Protein AF-A0A2E0K4H9-F1 (afdb_monomer_lite)

pLDDT: mean 79.62, std 11.58, range [34.53, 91.38]

Secondary structure (DSSP, 8-state):
--EEEEEEEHHHHHHHHHHHTTT-HHHHHHHHHHHHH--SEEEEEEEHHHHHHHHHHHHHHHHH--HHHHHHHHHHHHSSSSSSS--

Sequence (87 aa):
MTLHHLRLSQGTVSLTERILRTENSALALHLRNAILTGGETIDLLLSSQQLDELHDALLHQQSIAGAGQKALLNTLLQRWPHQTRAG

Radius of gyration: 12.31 Å; chains: 1; bounding box: 31×28×25 Å

Structure (mmCIF, N/CA/C/O backbone):
data_AF-A0A2E0K4H9-F1
#
_entry.id   AF-A0A2E0K4H9-F1
#
loop_
_atom_site.group_PDB
_atom_site.id
_atom_site.type_symbol
_atom_site.label_atom_id
_atom_site.label_alt_id
_atom_site.label_comp_id
_atom_site.label_asym_id
_atom_site.label_entity_id
_atom_site.label_seq_id
_atom_site.pdbx_PDB_ins_code
_atom_site.Cartn_x
_atom_site.Cartn_y
_atom_site.Cartn_z
_atom_site.occupancy
_atom_site.B_iso_or_equiv
_atom_site.auth_seq_id
_atom_site.auth_comp_id
_atom_site.auth_asym_id
_atom_site.auth_atom_id
_atom_site.pdbx_PDB_model_num
ATOM 1 N N . MET A 1 1 ? -9.924 -12.748 -15.619 1.00 59.28 1 MET A N 1
ATOM 2 C CA . MET A 1 1 ? -9.334 -11.815 -14.637 1.00 59.28 1 MET A CA 1
ATOM 3 C C . MET A 1 1 ? -9.869 -12.184 -13.267 1.00 59.28 1 MET A C 1
ATOM 5 O O . MET A 1 1 ? -11.079 -12.170 -13.096 1.00 59.28 1 MET A O 1
ATOM 9 N N . THR A 1 2 ? -9.004 -12.588 -12.340 1.00 76.25 2 THR A N 1
ATOM 10 C CA . THR A 1 2 ? -9.369 -12.846 -10.938 1.00 76.25 2 THR A CA 1
ATOM 11 C C . THR A 1 2 ? -9.222 -11.556 -10.142 1.00 76.25 2 THR A C 1
ATOM 13 O O . THR A 1 2 ? -8.200 -10.876 -10.263 1.00 76.25 2 THR A O 1
ATOM 16 N N . LEU A 1 3 ? -10.248 -11.213 -9.368 1.00 78.19 3 LEU A N 1
ATOM 17 C CA . LEU A 1 3 ? -10.229 -10.079 -8.449 1.00 78.19 3 LEU A CA 1
ATOM 18 C C . LEU A 1 3 ? -10.014 -10.600 -7.033 1.00 78.19 3 LEU A C 1
ATOM 20 O O . LEU A 1 3 ? -10.617 -11.595 -6.637 1.00 78.19 3 LEU A O 1
ATOM 24 N N . HIS A 1 4 ? -9.162 -9.911 -6.289 1.00 78.81 4 HIS A N 1
ATOM 25 C CA . HIS A 1 4 ? -8.785 -10.244 -4.927 1.00 78.81 4 HIS A CA 1
ATOM 26 C C . HIS A 1 4 ? -9.285 -9.167 -3.989 1.00 78.81 4 HIS A C 1
ATOM 28 O O . HIS A 1 4 ? -9.142 -7.971 -4.257 1.00 78.81 4 HIS A O 1
ATOM 34 N N . HIS A 1 5 ? -9.856 -9.613 -2.880 1.00 80.56 5 HIS A N 1
ATOM 35 C CA . HIS A 1 5 ? -10.333 -8.734 -1.834 1.00 80.56 5 HIS A CA 1
ATOM 36 C C . HIS A 1 5 ? -9.239 -8.551 -0.785 1.00 80.56 5 HIS A C 1
ATOM 38 O O . HIS A 1 5 ? -8.782 -9.520 -0.177 1.00 80.56 5 HIS A O 1
ATOM 44 N N . LEU A 1 6 ? -8.819 -7.310 -0.571 1.00 80.06 6 LEU A N 1
ATOM 45 C CA . LEU A 1 6 ? -7.780 -6.965 0.385 1.00 80.06 6 LEU A CA 1
ATOM 46 C C . LEU A 1 6 ? -8.351 -5.988 1.409 1.00 80.06 6 LEU A C 1
ATOM 48 O O . LEU A 1 6 ? -8.587 -4.820 1.107 1.00 80.06 6 LEU A O 1
ATOM 52 N N . ARG A 1 7 ? -8.567 -6.481 2.629 1.00 83.44 7 ARG A N 1
ATOM 53 C CA . ARG A 1 7 ? -9.076 -5.679 3.742 1.00 83.44 7 ARG A CA 1
ATOM 54 C C . ARG A 1 7 ? -7.923 -5.170 4.593 1.00 83.44 7 ARG A C 1
ATOM 56 O O . ARG A 1 7 ? -7.206 -5.959 5.204 1.00 83.44 7 ARG A O 1
ATOM 63 N N . LEU A 1 8 ? -7.755 -3.855 4.655 1.00 82.44 8 LEU A N 1
ATOM 64 C CA . LEU A 1 8 ? -6.666 -3.198 5.383 1.00 82.44 8 LEU A CA 1
ATOM 65 C C . LEU 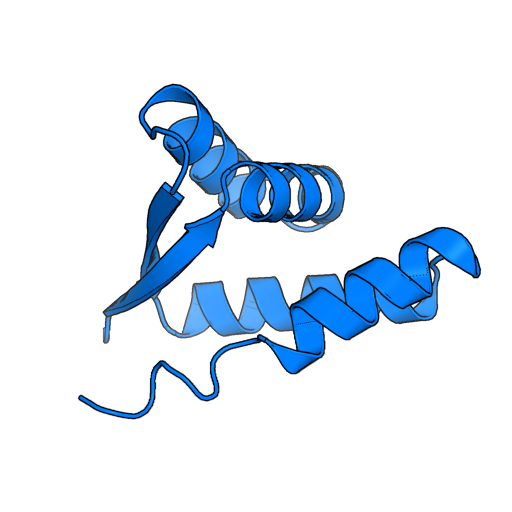A 1 8 ? -7.215 -2.091 6.279 1.00 82.44 8 LEU A C 1
ATOM 67 O O . LEU A 1 8 ? -8.306 -1.576 6.054 1.00 82.44 8 LEU A O 1
ATOM 71 N N . SER A 1 9 ? -6.456 -1.692 7.299 1.00 84.50 9 SER A N 1
ATOM 72 C CA . SER A 1 9 ? -6.801 -0.483 8.051 1.00 84.50 9 SER A CA 1
ATOM 73 C C . SER A 1 9 ? -6.591 0.759 7.182 1.00 84.50 9 SER A C 1
ATOM 75 O O . SER A 1 9 ? -5.703 0.790 6.325 1.00 84.50 9 SER A O 1
ATOM 77 N N . GLN A 1 10 ? -7.354 1.819 7.441 1.00 84.50 10 GLN A N 1
ATOM 78 C CA . GLN A 1 10 ? -7.201 3.102 6.750 1.00 84.50 10 GLN A CA 1
ATOM 79 C C . GLN A 1 10 ? -5.763 3.635 6.828 1.00 84.50 10 GLN A C 1
ATOM 81 O O . GLN A 1 10 ? -5.225 4.130 5.837 1.00 84.50 10 GLN A O 1
ATOM 86 N N . GLY A 1 11 ? -5.114 3.494 7.989 1.00 83.81 11 GLY A N 1
ATOM 87 C CA . GLY A 1 11 ? -3.721 3.901 8.185 1.00 83.81 11 GLY A CA 1
ATOM 88 C C . GLY A 1 11 ? -2.749 3.135 7.285 1.00 83.81 11 GLY A C 1
ATOM 89 O O . GLY A 1 11 ? -1.845 3.735 6.707 1.00 83.81 11 GLY A O 1
ATOM 90 N N . THR A 1 12 ? -2.969 1.831 7.106 1.00 82.62 12 THR A N 1
ATOM 91 C CA . THR A 1 12 ? -2.189 1.013 6.174 1.00 82.62 12 THR A CA 1
ATOM 92 C C . THR A 1 12 ? -2.401 1.461 4.730 1.00 82.62 12 THR A C 1
ATOM 94 O O . THR A 1 12 ? -1.418 1.699 4.036 1.00 82.62 12 THR A O 1
ATOM 97 N N . VAL A 1 13 ? -3.649 1.648 4.289 1.00 85.94 13 VAL A N 1
ATOM 98 C CA . VAL A 1 13 ? -3.940 2.092 2.914 1.00 85.94 13 VAL A CA 1
ATOM 99 C C . VAL A 1 13 ? -3.364 3.482 2.636 1.00 85.94 13 VAL A C 1
ATOM 101 O O . VAL A 1 13 ? -2.806 3.702 1.569 1.00 85.94 13 VAL A O 1
ATOM 104 N N . SER A 1 14 ? -3.434 4.401 3.602 1.00 86.69 14 SER A N 1
ATOM 105 C CA . SER A 1 14 ? -2.851 5.747 3.503 1.00 86.69 14 SER A CA 1
ATOM 106 C C . SER A 1 14 ? -1.328 5.718 3.382 1.00 86.69 14 SER A C 1
ATOM 108 O O . SER A 1 14 ? -0.747 6.422 2.554 1.00 86.69 14 SER A O 1
ATOM 110 N N . LEU A 1 15 ? -0.665 4.853 4.154 1.00 82.75 15 LEU A N 1
ATOM 111 C CA . LEU A 1 15 ? 0.776 4.665 4.039 1.00 82.75 15 LEU A CA 1
ATOM 112 C C . LEU A 1 15 ? 1.148 4.073 2.672 1.00 82.75 15 LEU A C 1
ATOM 114 O O . LEU A 1 15 ? 2.040 4.603 2.013 1.00 82.75 15 LEU A O 1
ATOM 118 N N . THR A 1 16 ? 0.438 3.034 2.220 1.00 83.88 16 THR A N 1
ATOM 119 C CA . THR A 1 16 ? 0.646 2.413 0.903 1.00 83.88 16 THR A CA 1
ATOM 120 C C . THR A 1 16 ? 0.386 3.398 -0.242 1.00 83.88 16 THR A C 1
ATOM 122 O O . THR A 1 16 ? 1.192 3.476 -1.164 1.00 83.88 16 THR A O 1
ATOM 125 N N . GLU A 1 17 ? -0.669 4.216 -0.172 1.00 90.12 17 GLU A N 1
ATOM 126 C CA . GLU A 1 17 ? -0.948 5.276 -1.154 1.00 90.12 17 GLU A CA 1
ATOM 127 C C . GLU A 1 17 ? 0.213 6.256 -1.270 1.00 90.12 17 GLU A C 1
ATOM 129 O O . GLU A 1 17 ? 0.672 6.555 -2.373 1.00 90.12 17 GLU A O 1
ATOM 134 N N . ARG A 1 18 ? 0.715 6.729 -0.128 1.00 86.31 18 ARG A N 1
ATOM 135 C CA . ARG A 1 18 ? 1.803 7.702 -0.091 1.00 86.31 18 ARG A CA 1
ATOM 136 C C . ARG A 1 18 ? 3.084 7.155 -0.716 1.00 86.31 18 ARG A C 1
ATOM 138 O O . ARG A 1 18 ? 3.786 7.909 -1.384 1.00 8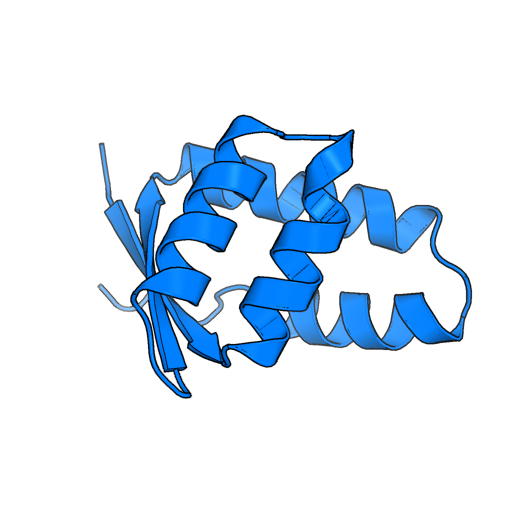6.31 18 ARG A O 1
ATOM 145 N N . ILE A 1 19 ? 3.369 5.874 -0.493 1.00 81.25 19 ILE A N 1
ATOM 146 C CA . ILE A 1 19 ? 4.520 5.172 -1.068 1.00 81.25 19 ILE A CA 1
ATOM 147 C C . ILE A 1 19 ? 4.371 5.051 -2.593 1.00 81.25 19 ILE A C 1
ATOM 149 O O . ILE A 1 19 ? 5.307 5.324 -3.336 1.00 81.25 19 ILE A O 1
ATOM 153 N N . LEU A 1 20 ? 3.173 4.710 -3.070 1.00 82.81 20 LEU A N 1
ATOM 154 C CA . LEU A 1 20 ? 2.913 4.480 -4.493 1.00 82.81 20 LEU A CA 1
ATOM 155 C C . LEU A 1 20 ? 2.788 5.751 -5.322 1.00 82.81 20 LEU A C 1
ATOM 157 O O . LEU A 1 20 ? 2.866 5.683 -6.545 1.00 82.81 20 LEU A O 1
ATOM 161 N N . ARG A 1 21 ? 2.597 6.914 -4.698 1.00 84.31 21 ARG A N 1
ATOM 162 C CA . ARG A 1 21 ? 2.331 8.166 -5.417 1.00 84.31 21 ARG A CA 1
ATOM 163 C C . ARG A 1 21 ? 3.401 8.511 -6.461 1.00 84.31 21 ARG A C 1
ATOM 165 O O . ARG A 1 21 ? 3.074 9.146 -7.461 1.00 84.31 21 ARG A O 1
ATOM 172 N N . THR A 1 22 ? 4.650 8.105 -6.238 1.00 76.81 22 THR A N 1
ATOM 173 C CA . THR A 1 22 ? 5.770 8.347 -7.159 1.00 76.81 22 THR A CA 1
ATOM 174 C C . THR A 1 22 ? 5.979 7.237 -8.187 1.00 76.81 22 THR A C 1
ATOM 176 O O . THR A 1 22 ? 6.471 7.527 -9.271 1.00 76.81 22 THR A O 1
ATOM 179 N N . GLU A 1 23 ? 5.610 5.992 -7.877 1.00 75.62 23 GLU A N 1
ATOM 180 C CA . GLU A 1 23 ? 5.921 4.813 -8.707 1.00 75.62 23 GLU A CA 1
ATOM 181 C C . GLU A 1 23 ? 4.722 4.291 -9.504 1.00 75.62 23 GLU A C 1
ATOM 183 O O . GLU A 1 23 ? 4.882 3.823 -10.628 1.00 75.62 23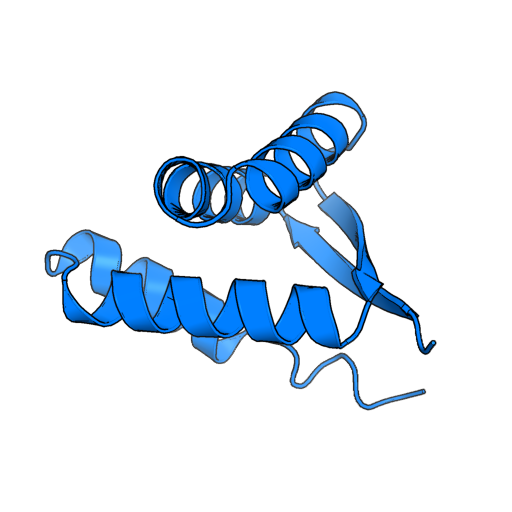 GLU A O 1
ATOM 188 N N . ASN A 1 24 ? 3.509 4.399 -8.958 1.00 82.44 24 ASN A N 1
ATOM 189 C CA . ASN A 1 24 ? 2.278 3.948 -9.597 1.00 82.44 24 ASN A CA 1
ATOM 190 C C . ASN A 1 24 ? 1.119 4.892 -9.239 1.00 82.44 24 ASN A C 1
ATOM 192 O O . ASN A 1 24 ? 0.325 4.655 -8.323 1.00 82.44 24 ASN A O 1
ATOM 196 N N . SER A 1 25 ? 1.030 5.999 -9.981 1.00 84.25 25 SER A N 1
ATOM 197 C CA . SER A 1 25 ? 0.050 7.066 -9.747 1.00 84.25 25 SER A CA 1
ATOM 198 C C . SER A 1 25 ? -1.403 6.600 -9.899 1.00 84.25 25 SER A C 1
ATOM 200 O O . SER A 1 25 ? -2.281 7.107 -9.201 1.00 84.25 25 SER A O 1
ATOM 202 N N . ALA A 1 26 ? -1.660 5.613 -10.763 1.00 86.44 26 ALA A N 1
ATOM 203 C CA . ALA A 1 26 ? -2.986 5.036 -10.959 1.00 86.44 26 ALA A CA 1
ATOM 204 C C . ALA A 1 26 ? -3.434 4.219 -9.737 1.00 86.44 26 ALA A C 1
ATOM 206 O O . ALA A 1 26 ? -4.539 4.433 -9.230 1.00 86.44 26 ALA A O 1
ATOM 207 N N . LEU A 1 27 ? -2.572 3.338 -9.214 1.00 85.75 27 LEU A N 1
ATOM 208 C CA . LEU A 1 27 ? -2.858 2.602 -7.980 1.00 85.75 27 LEU A CA 1
ATOM 209 C C . LEU A 1 27 ? -2.960 3.539 -6.779 1.00 85.75 27 LEU A C 1
ATOM 211 O O . LEU A 1 27 ? -3.897 3.411 -5.995 1.00 85.75 27 LEU A O 1
ATOM 215 N N . ALA A 1 28 ? -2.075 4.529 -6.663 1.00 88.75 28 ALA A N 1
ATOM 216 C CA . ALA A 1 28 ? -2.164 5.533 -5.606 1.00 88.75 28 ALA A CA 1
ATOM 217 C C . ALA A 1 28 ? -3.509 6.283 -5.643 1.00 88.75 28 ALA A C 1
ATOM 219 O O . ALA A 1 28 ? -4.159 6.448 -4.611 1.00 88.75 28 ALA A O 1
ATOM 220 N N . LEU A 1 29 ? -3.990 6.673 -6.830 1.00 89.12 29 LEU A N 1
ATOM 221 C CA . LEU A 1 29 ? -5.302 7.307 -6.976 1.00 89.12 29 LEU A CA 1
ATOM 222 C C . LEU A 1 29 ? -6.444 6.368 -6.562 1.00 89.12 29 LEU A C 1
ATOM 224 O O . LEU A 1 29 ? -7.377 6.802 -5.886 1.00 89.12 29 LEU A O 1
ATOM 228 N N . HIS A 1 30 ? -6.364 5.087 -6.927 1.00 88.88 30 HIS A N 1
ATOM 229 C CA . HIS A 1 30 ? -7.346 4.087 -6.515 1.00 88.88 30 HIS A CA 1
ATOM 230 C C . HIS A 1 30 ? -7.401 3.939 -4.985 1.00 88.88 30 HIS A C 1
ATOM 232 O O . HIS A 1 30 ? -8.481 4.033 -4.399 1.00 88.88 30 HIS A O 1
ATOM 238 N N . LEU A 1 31 ? -6.245 3.812 -4.325 1.00 89.50 31 LEU A N 1
ATOM 239 C CA . LEU A 1 31 ? -6.161 3.756 -2.863 1.00 89.50 31 LEU A CA 1
ATOM 240 C C . LEU A 1 31 ? -6.679 5.040 -2.213 1.00 89.50 31 LEU A C 1
ATOM 242 O O . LEU A 1 31 ? -7.411 4.980 -1.228 1.00 89.50 31 LEU A O 1
ATOM 246 N N . ARG A 1 32 ? -6.361 6.208 -2.780 1.00 91.38 32 ARG A N 1
ATOM 247 C CA . ARG A 1 32 ? -6.863 7.495 -2.291 1.00 91.38 32 ARG A CA 1
ATOM 248 C C . ARG A 1 32 ? -8.385 7.563 -2.334 1.00 91.38 32 ARG A C 1
ATOM 250 O O . ARG A 1 32 ? -8.995 7.999 -1.363 1.00 91.38 32 ARG A O 1
ATOM 257 N N . ASN A 1 33 ? -9.001 7.112 -3.422 1.00 90.81 33 ASN A N 1
ATOM 258 C CA . ASN A 1 33 ? -10.458 7.070 -3.533 1.00 90.81 33 ASN A CA 1
ATOM 259 C C . ASN A 1 33 ? -11.072 6.107 -2.507 1.00 90.81 33 ASN A C 1
ATOM 261 O O . ASN A 1 33 ? -12.098 6.426 -1.905 1.00 90.81 33 ASN A O 1
ATOM 265 N N . ALA A 1 34 ? -10.414 4.976 -2.249 1.00 88.12 34 ALA A N 1
ATOM 266 C CA . ALA A 1 34 ? -10.830 4.038 -1.214 1.00 88.12 34 ALA A CA 1
ATOM 267 C C . ALA A 1 34 ? -10.714 4.641 0.202 1.00 88.12 34 ALA A C 1
ATOM 269 O O . ALA A 1 34 ? -11.589 4.428 1.032 1.00 88.12 34 ALA A O 1
ATOM 270 N N . ILE A 1 35 ? -9.698 5.472 0.471 1.00 90.31 35 ILE A N 1
ATOM 271 C CA . ILE A 1 35 ? -9.568 6.217 1.739 1.00 90.31 35 ILE A CA 1
ATOM 272 C C . ILE A 1 35 ? -10.683 7.249 1.910 1.00 90.31 35 ILE A C 1
ATOM 274 O O . ILE A 1 35 ? -11.175 7.431 3.018 1.00 90.31 35 ILE A O 1
ATOM 278 N N . LEU A 1 36 ? -11.073 7.934 0.833 1.00 88.44 36 LEU A N 1
ATOM 279 C CA . LEU A 1 36 ? -12.120 8.962 0.876 1.00 88.44 36 LEU A CA 1
ATOM 280 C C . LEU A 1 36 ? -13.526 8.383 1.079 1.00 88.44 36 LEU A C 1
ATOM 282 O O . LEU A 1 36 ? -14.416 9.099 1.526 1.00 88.44 36 LEU A O 1
ATOM 286 N N . THR A 1 37 ? -13.727 7.116 0.717 1.00 85.62 37 THR A N 1
ATOM 287 C CA . THR A 1 37 ? -15.032 6.437 0.767 1.00 85.62 37 THR A CA 1
ATOM 288 C C . THR A 1 37 ? -15.129 5.396 1.882 1.00 85.62 37 THR A C 1
ATOM 290 O O . THR A 1 37 ? -16.234 4.984 2.230 1.00 85.62 37 THR A O 1
ATOM 293 N N . GLY A 1 38 ? -13.997 4.972 2.447 1.00 76.81 38 GLY A N 1
ATOM 294 C CA . GLY A 1 38 ? -13.916 3.959 3.494 1.00 76.81 38 GLY A CA 1
ATOM 295 C C . GLY A 1 38 ? -13.937 4.516 4.921 1.00 76.81 38 GLY A C 1
ATOM 296 O O . GLY A 1 38 ? -13.797 5.715 5.154 1.00 76.81 38 GLY A O 1
ATOM 297 N N . GLY A 1 39 ? -14.119 3.610 5.885 1.00 82.19 39 GLY A N 1
ATOM 298 C CA . GLY A 1 39 ? -14.044 3.892 7.323 1.00 82.19 39 GLY A CA 1
ATOM 299 C C . GLY A 1 39 ? -12.707 3.454 7.926 1.00 82.19 39 GLY A C 1
ATOM 300 O O . GLY A 1 39 ? -11.677 3.475 7.259 1.00 82.19 39 GLY A O 1
ATOM 301 N N . GLU A 1 40 ? -12.716 2.994 9.181 1.00 82.62 40 GLU A N 1
ATOM 302 C CA . GLU A 1 40 ? -11.505 2.503 9.870 1.00 82.62 40 GLU A CA 1
ATOM 303 C C . GLU A 1 40 ? -10.818 1.335 9.139 1.00 82.62 40 GLU A C 1
ATOM 305 O O . GLU A 1 40 ? -9.589 1.207 9.159 1.00 82.62 40 GLU A O 1
ATOM 310 N N . THR A 1 41 ? -11.610 0.499 8.461 1.00 83.31 41 THR A N 1
ATOM 311 C CA . THR A 1 41 ? -11.136 -0.544 7.546 1.00 83.31 41 THR A CA 1
ATOM 312 C C . THR A 1 41 ? -11.610 -0.267 6.131 1.00 83.31 41 THR A C 1
ATOM 314 O O . THR A 1 41 ? -12.769 0.093 5.926 1.00 83.31 41 THR A O 1
ATOM 317 N N . ILE A 1 42 ? -10.723 -0.488 5.168 1.00 85.25 42 ILE A N 1
ATOM 318 C CA . ILE A 1 42 ? -10.952 -0.299 3.743 1.00 85.25 42 ILE A CA 1
ATOM 319 C C . ILE A 1 42 ? -10.841 -1.652 3.056 1.00 85.25 42 ILE A C 1
ATOM 321 O O . ILE A 1 42 ? -9.850 -2.367 3.223 1.00 85.25 42 ILE A O 1
ATOM 325 N N . ASP A 1 43 ? -11.856 -1.954 2.262 1.00 84.44 43 ASP A N 1
ATOM 326 C CA . ASP A 1 43 ? -11.924 -3.122 1.405 1.00 84.44 43 ASP A CA 1
ATOM 327 C C . ASP A 1 43 ? -11.509 -2.722 -0.015 1.00 84.44 43 ASP A C 1
ATOM 329 O O . ASP A 1 43 ? -12.157 -1.903 -0.668 1.00 84.44 43 ASP A O 1
ATOM 333 N N . LEU A 1 44 ? -10.383 -3.261 -0.477 1.00 84.06 44 LEU A N 1
ATOM 334 C CA . LEU A 1 44 ? -9.835 -3.007 -1.806 1.00 84.06 44 LEU A CA 1
ATOM 335 C C . LEU A 1 44 ? -10.120 -4.196 -2.715 1.00 84.06 44 LEU A C 1
ATOM 337 O O . LEU A 1 44 ? -9.861 -5.342 -2.346 1.00 84.06 44 LEU A O 1
ATOM 341 N N . LEU A 1 45 ? -10.599 -3.911 -3.924 1.00 85.75 45 LEU A N 1
ATOM 342 C CA . LEU A 1 45 ? -10.788 -4.911 -4.966 1.00 85.75 45 LEU A CA 1
ATOM 343 C C . LEU A 1 45 ? -9.720 -4.712 -6.039 1.00 85.75 45 LEU A C 1
ATOM 345 O O . LEU A 1 45 ? -9.795 -3.775 -6.832 1.00 85.75 45 LEU A O 1
ATOM 349 N N . LEU A 1 46 ? -8.718 -5.587 -6.041 1.00 83.44 46 LEU A N 1
ATOM 350 C CA . LEU A 1 46 ? -7.544 -5.479 -6.906 1.00 83.44 46 LEU A CA 1
ATOM 351 C C . LEU A 1 46 ? -7.448 -6.700 -7.818 1.00 83.44 46 LEU A C 1
ATOM 353 O O . LEU A 1 46 ? -7.695 -7.829 -7.401 1.00 83.44 46 LEU A O 1
ATOM 357 N N . SER A 1 47 ? -7.066 -6.499 -9.074 1.00 86.06 47 SER A N 1
ATOM 358 C CA . SER A 1 47 ? -6.663 -7.614 -9.939 1.00 86.06 47 SER A CA 1
ATOM 359 C C . SER A 1 47 ? -5.332 -8.221 -9.477 1.00 86.06 47 SER A C 1
ATOM 361 O O . SER A 1 47 ? -4.564 -7.569 -8.771 1.00 86.06 47 SER A O 1
ATOM 363 N N . SER A 1 48 ? -5.024 -9.452 -9.903 1.00 84.12 48 SER A N 1
ATOM 364 C CA . SER A 1 48 ? -3.719 -10.075 -9.609 1.00 84.12 48 SER A CA 1
ATOM 365 C C . SER A 1 48 ? -2.547 -9.189 -10.042 1.00 84.12 48 SER A C 1
ATOM 367 O O . SER A 1 48 ? -1.628 -8.983 -9.266 1.00 84.12 48 SER A O 1
ATOM 369 N N . GLN A 1 49 ? -2.634 -8.582 -11.231 1.00 85.44 49 GLN A N 1
ATOM 370 C CA . GLN A 1 49 ? -1.607 -7.662 -11.724 1.00 85.44 49 GLN A CA 1
ATOM 371 C C . GLN A 1 49 ? -1.428 -6.459 -10.791 1.00 85.44 49 GLN A C 1
ATOM 373 O O . GLN A 1 49 ? -0.310 -6.092 -10.460 1.00 85.44 49 GLN A O 1
ATOM 378 N N . GLN A 1 50 ? -2.528 -5.855 -10.339 1.00 84.31 50 GLN A N 1
ATOM 379 C CA . GLN A 1 50 ? -2.465 -4.721 -9.421 1.00 84.31 50 GLN A CA 1
ATOM 380 C C . GLN A 1 50 ? -1.886 -5.113 -8.061 1.00 84.31 50 GLN A C 1
ATOM 382 O O . GLN A 1 50 ? -1.210 -4.296 -7.450 1.00 84.31 50 GLN A O 1
ATOM 387 N N . LEU A 1 51 ? -2.133 -6.337 -7.584 1.00 83.81 51 LEU A N 1
ATOM 388 C CA . LEU A 1 51 ? -1.478 -6.855 -6.382 1.00 83.81 51 LEU A CA 1
ATOM 389 C C . LEU A 1 51 ? 0.026 -7.037 -6.587 1.00 83.81 51 LEU A C 1
ATOM 391 O O . LEU A 1 51 ? 0.789 -6.648 -5.709 1.00 83.81 51 LEU A O 1
ATOM 395 N N . ASP A 1 52 ? 0.446 -7.597 -7.719 1.00 84.38 52 ASP A N 1
ATOM 396 C CA . ASP A 1 52 ? 1.865 -7.785 -8.030 1.00 84.38 52 ASP A CA 1
ATOM 397 C C . ASP A 1 52 ? 2.579 -6.423 -8.129 1.00 84.38 52 ASP A C 1
ATOM 399 O O . ASP A 1 52 ? 3.598 -6.208 -7.477 1.00 84.38 52 ASP A O 1
ATOM 403 N N . GLU A 1 53 ? 1.978 -5.444 -8.813 1.00 84.38 53 GLU A N 1
ATOM 404 C CA . GLU A 1 53 ? 2.489 -4.067 -8.892 1.00 84.38 53 GLU A CA 1
ATOM 405 C C . GLU A 1 53 ? 2.587 -3.391 -7.512 1.00 84.38 53 GLU A C 1
ATOM 407 O O . GLU A 1 53 ? 3.572 -2.714 -7.212 1.00 84.38 53 GLU A O 1
ATOM 412 N N . LEU A 1 54 ? 1.576 -3.575 -6.651 1.00 82.88 54 LEU A N 1
ATOM 413 C CA . LEU A 1 54 ? 1.567 -3.035 -5.285 1.00 82.88 54 LEU A CA 1
ATOM 414 C C . LEU A 1 54 ? 2.689 -3.676 -4.448 1.00 82.88 54 LEU A C 1
ATOM 416 O O . LEU A 1 54 ? 3.323 -2.999 -3.639 1.00 82.88 54 LEU A O 1
ATOM 420 N N . HIS A 1 55 ? 2.937 -4.973 -4.641 1.00 84.38 55 HIS A N 1
ATOM 421 C CA . HIS A 1 55 ? 3.956 -5.731 -3.922 1.00 84.38 55 HIS A CA 1
ATOM 422 C C . HIS A 1 55 ? 5.366 -5.302 -4.325 1.00 84.38 55 HIS A C 1
ATOM 424 O O . HIS A 1 55 ? 6.194 -5.004 -3.462 1.00 84.38 55 HIS A O 1
ATOM 430 N N . ASP A 1 56 ? 5.618 -5.217 -5.629 1.00 86.25 56 ASP A N 1
ATOM 431 C CA . ASP A 1 56 ? 6.923 -4.862 -6.176 1.00 86.25 56 ASP A CA 1
ATOM 432 C C . ASP A 1 56 ? 7.321 -3.435 -5.793 1.00 86.25 56 ASP A C 1
ATOM 434 O O . ASP A 1 56 ? 8.462 -3.200 -5.391 1.00 86.25 56 ASP A O 1
ATOM 438 N N . ALA A 1 57 ? 6.373 -2.496 -5.808 1.00 83.56 57 ALA A N 1
ATOM 439 C CA . ALA A 1 57 ? 6.620 -1.131 -5.357 1.00 83.56 57 ALA A CA 1
ATOM 440 C C . ALA A 1 57 ? 6.940 -1.057 -3.851 1.00 83.56 57 ALA A C 1
ATOM 442 O O . ALA A 1 57 ? 7.844 -0.336 -3.425 1.00 83.56 57 ALA A O 1
ATOM 443 N N . LEU A 1 58 ? 6.255 -1.845 -3.013 1.00 82.75 58 LEU A N 1
ATOM 444 C CA . LEU A 1 58 ? 6.575 -1.915 -1.583 1.00 82.75 58 LEU A CA 1
ATOM 445 C C . LEU A 1 58 ? 7.960 -2.525 -1.326 1.00 82.75 58 LEU A C 1
ATOM 447 O O . LEU A 1 58 ? 8.672 -2.046 -0.440 1.00 82.75 58 LEU A O 1
ATOM 451 N N . LEU A 1 59 ? 8.362 -3.543 -2.094 1.00 86.31 59 LEU A N 1
ATOM 452 C CA . LEU A 1 59 ? 9.710 -4.117 -2.038 1.00 86.31 59 LEU A CA 1
ATOM 453 C C . LEU A 1 59 ? 10.775 -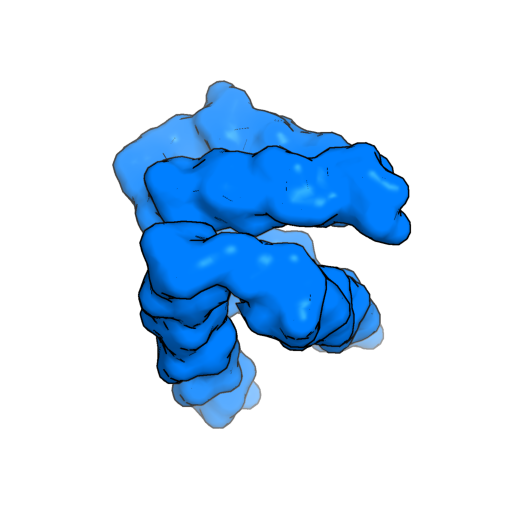3.115 -2.490 1.00 86.31 59 LEU A C 1
ATOM 455 O O . LEU A 1 59 ? 11.799 -2.955 -1.820 1.00 86.31 59 LEU A O 1
ATOM 459 N N . HIS A 1 60 ? 10.526 -2.404 -3.590 1.00 86.94 60 HIS A N 1
ATOM 460 C CA . HIS A 1 60 ? 11.421 -1.360 -4.074 1.00 86.94 60 HIS A CA 1
ATOM 461 C C . HIS A 1 60 ? 11.639 -0.295 -2.995 1.00 86.94 60 HIS A C 1
ATOM 463 O O . HIS A 1 60 ? 12.773 0.019 -2.630 1.00 86.94 60 HIS A O 1
ATOM 469 N N . GLN A 1 61 ? 10.555 0.175 -2.384 1.00 83.56 61 GLN A N 1
ATOM 470 C CA . GLN A 1 61 ? 10.590 1.204 -1.351 1.00 83.56 61 GLN A CA 1
ATOM 471 C C . GLN A 1 61 ? 11.247 0.713 -0.058 1.00 83.56 61 GLN A C 1
ATOM 473 O O . GLN A 1 61 ? 12.005 1.451 0.568 1.00 83.56 61 GLN A O 1
ATOM 478 N N . GLN A 1 62 ? 11.067 -0.557 0.314 1.00 85.31 62 GLN A N 1
ATOM 479 C CA . GLN A 1 62 ? 11.784 -1.177 1.435 1.00 85.31 62 GLN A CA 1
ATOM 480 C C . GLN A 1 62 ? 13.306 -1.180 1.218 1.00 85.31 62 GLN A C 1
ATOM 482 O O . GLN A 1 62 ? 14.061 -1.053 2.189 1.00 85.31 62 GLN A O 1
ATOM 487 N N . SER A 1 63 ? 13.764 -1.314 -0.031 1.00 85.38 63 SER A N 1
ATOM 488 C CA . SER A 1 63 ? 15.194 -1.337 -0.357 1.00 85.38 63 SER A CA 1
ATOM 489 C C . SER A 1 63 ? 15.878 0.027 -0.182 1.00 85.38 63 SER A C 1
ATOM 491 O O . SER A 1 63 ? 17.049 0.066 0.198 1.00 85.38 63 SER A O 1
ATOM 493 N N . ILE A 1 64 ? 15.140 1.129 -0.370 1.00 84.69 64 ILE A N 1
ATOM 494 C CA . ILE A 1 64 ? 15.663 2.507 -0.302 1.00 84.69 64 ILE A CA 1
ATOM 495 C C . ILE A 1 64 ? 15.247 3.280 0.963 1.00 84.69 64 ILE A C 1
ATOM 497 O O . ILE A 1 64 ? 15.772 4.361 1.230 1.00 84.69 64 ILE A O 1
ATOM 501 N N . ALA A 1 65 ? 14.317 2.747 1.757 1.00 81.38 65 ALA A N 1
ATOM 502 C CA . ALA A 1 65 ? 13.805 3.392 2.961 1.00 81.38 65 ALA A CA 1
ATOM 503 C C . ALA A 1 65 ? 14.824 3.434 4.116 1.00 81.38 65 ALA A C 1
ATOM 505 O O . ALA A 1 65 ? 15.547 2.472 4.393 1.00 81.38 65 ALA A O 1
ATOM 506 N N . GLY A 1 66 ? 14.803 4.531 4.881 1.00 81.19 66 GLY A N 1
ATOM 507 C CA . GLY A 1 66 ? 15.526 4.636 6.154 1.00 81.19 66 GLY A CA 1
ATOM 508 C C . GLY A 1 66 ? 14.979 3.683 7.231 1.00 81.19 66 GLY A C 1
ATOM 509 O O . GLY A 1 66 ? 13.855 3.188 7.132 1.00 81.19 66 GLY A O 1
ATOM 510 N N . ALA A 1 67 ? 15.749 3.452 8.303 1.00 76.88 67 ALA A N 1
ATOM 511 C CA . ALA A 1 67 ? 15.469 2.418 9.314 1.00 76.88 67 ALA A CA 1
ATOM 512 C C . ALA A 1 67 ? 14.036 2.445 9.896 1.00 76.88 67 ALA A C 1
ATOM 514 O O . ALA A 1 67 ? 13.416 1.392 10.047 1.00 76.88 67 ALA A O 1
ATOM 515 N N . GLY A 1 68 ? 13.482 3.634 10.168 1.00 74.38 68 GLY A N 1
ATOM 516 C CA . GLY A 1 68 ? 12.118 3.780 10.697 1.00 74.38 68 GLY A CA 1
ATOM 517 C C . GLY A 1 68 ? 11.015 3.398 9.700 1.00 74.38 68 GLY A C 1
ATOM 518 O O . GLY A 1 68 ? 10.056 2.722 10.062 1.00 74.38 68 GLY A O 1
ATOM 519 N N . GLN A 1 69 ? 11.164 3.767 8.425 1.00 75.88 69 GLN A N 1
ATOM 520 C CA . GLN A 1 69 ? 10.213 3.398 7.367 1.00 75.88 69 GLN A CA 1
ATOM 521 C C . GLN A 1 69 ? 10.340 1.922 6.982 1.00 75.88 69 GLN A C 1
ATOM 523 O O . GLN A 1 69 ? 9.338 1.269 6.697 1.00 75.88 69 GLN A O 1
ATOM 528 N N . LYS A 1 70 ? 11.553 1.367 7.057 1.00 81.69 70 LYS A N 1
ATOM 529 C CA . LYS A 1 70 ? 11.820 -0.040 6.756 1.00 81.69 70 LYS A CA 1
ATOM 530 C C . LYS A 1 70 ? 11.069 -0.995 7.689 1.00 81.69 70 LYS A C 1
ATOM 532 O O . LYS A 1 70 ? 10.533 -1.992 7.223 1.00 81.69 70 LYS A O 1
ATOM 537 N N . ALA A 1 71 ? 10.952 -0.677 8.981 1.00 77.88 71 ALA A N 1
ATOM 538 C CA . ALA A 1 71 ? 10.177 -1.487 9.930 1.00 77.88 71 ALA A CA 1
ATOM 539 C C . ALA A 1 71 ? 8.670 -1.526 9.593 1.00 77.88 71 ALA A C 1
ATOM 541 O O . ALA A 1 71 ? 8.033 -2.581 9.676 1.00 77.88 71 ALA A O 1
ATOM 542 N N . LEU A 1 72 ? 8.109 -0.392 9.162 1.00 74.94 72 LEU A N 1
ATOM 543 C CA . LEU A 1 72 ? 6.714 -0.299 8.725 1.00 74.94 72 LEU A CA 1
ATOM 544 C C . LEU A 1 72 ? 6.487 -1.079 7.427 1.00 74.94 72 LEU A C 1
ATOM 546 O O . LEU A 1 72 ? 5.568 -1.890 7.358 1.00 74.94 72 LEU A O 1
ATOM 550 N N . LEU A 1 73 ? 7.363 -0.897 6.435 1.00 80.50 73 LEU A N 1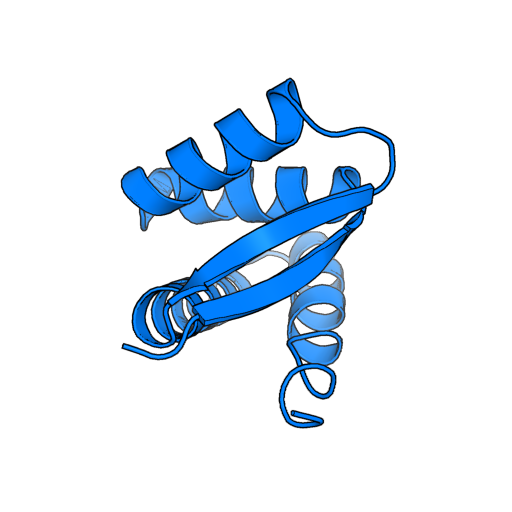
ATOM 551 C CA . LEU A 1 73 ? 7.324 -1.627 5.165 1.00 80.50 73 LEU A CA 1
ATOM 552 C C . LEU A 1 73 ? 7.468 -3.139 5.371 1.00 80.50 73 LEU A C 1
ATOM 554 O O . LEU A 1 73 ? 6.705 -3.901 4.789 1.00 80.50 73 LEU A O 1
ATOM 558 N N . ASN A 1 74 ? 8.356 -3.581 6.267 1.00 82.19 74 ASN A N 1
ATOM 559 C CA . ASN A 1 74 ? 8.471 -4.991 6.655 1.00 82.19 74 ASN A CA 1
ATOM 560 C C . ASN A 1 74 ? 7.162 -5.530 7.231 1.00 82.19 74 ASN A C 1
ATOM 562 O O . ASN A 1 74 ? 6.733 -6.619 6.869 1.00 82.19 74 ASN A O 1
ATOM 566 N N . THR A 1 75 ? 6.515 -4.765 8.112 1.00 77.62 75 THR A N 1
ATOM 567 C CA . THR A 1 75 ? 5.237 -5.166 8.715 1.00 77.62 75 THR A CA 1
ATOM 568 C C . THR A 1 75 ? 4.134 -5.266 7.660 1.00 77.62 75 THR A C 1
ATOM 570 O O . THR A 1 75 ? 3.315 -6.182 7.713 1.00 77.62 75 THR A O 1
ATOM 573 N N . LEU A 1 76 ? 4.117 -4.351 6.685 1.00 75.69 76 LEU A N 1
ATOM 574 C CA . LEU A 1 76 ? 3.180 -4.382 5.562 1.00 75.69 76 LEU A CA 1
ATOM 575 C C . LEU A 1 76 ? 3.427 -5.583 4.646 1.00 75.69 76 LEU A C 1
ATOM 577 O O . LEU A 1 76 ? 2.482 -6.295 4.328 1.00 75.69 76 LEU A O 1
ATOM 581 N N . LEU A 1 77 ? 4.684 -5.844 4.286 1.00 81.50 77 LEU A N 1
ATOM 582 C CA . LEU A 1 77 ? 5.082 -6.958 3.422 1.00 81.50 77 LEU A CA 1
ATOM 583 C C . LEU A 1 77 ? 4.877 -8.327 4.092 1.00 81.50 77 LEU A C 1
ATOM 585 O O . LEU A 1 77 ? 4.478 -9.275 3.433 1.00 81.50 77 LEU A O 1
ATOM 589 N N . GLN A 1 78 ? 5.069 -8.444 5.408 1.00 78.94 78 GLN A N 1
ATOM 590 C CA . GLN A 1 78 ? 4.770 -9.680 6.153 1.00 78.94 78 GLN A CA 1
ATOM 591 C C . GLN A 1 78 ? 3.269 -9.969 6.257 1.00 78.94 78 GLN A C 1
ATOM 593 O O . GLN A 1 78 ? 2.859 -11.120 6.394 1.00 78.94 78 GLN A O 1
ATOM 598 N N . ARG A 1 79 ? 2.445 -8.918 6.240 1.00 67.94 79 ARG A N 1
ATOM 599 C CA . ARG A 1 79 ? 0.979 -9.019 6.244 1.00 67.94 79 ARG A CA 1
ATOM 600 C C . ARG A 1 79 ? 0.392 -9.023 4.834 1.00 67.94 79 ARG A C 1
ATOM 602 O O . ARG A 1 79 ? -0.817 -9.203 4.692 1.00 67.94 79 ARG A O 1
ATOM 609 N N . TRP A 1 80 ? 1.239 -8.849 3.819 1.00 69.44 80 TRP A N 1
ATOM 610 C CA . TRP A 1 80 ? 0.906 -9.062 2.419 1.00 69.44 80 TRP A CA 1
ATOM 611 C C . TRP A 1 80 ? 0.359 -10.469 2.242 1.00 69.44 80 TRP A C 1
ATOM 613 O O . TRP A 1 80 ? 0.725 -11.358 3.015 1.00 69.44 80 TRP A O 1
ATOM 623 N N . PRO A 1 81 ? -0.598 -10.692 1.336 1.00 60.09 81 PRO A N 1
ATOM 624 C CA . PRO A 1 81 ? -1.651 -11.613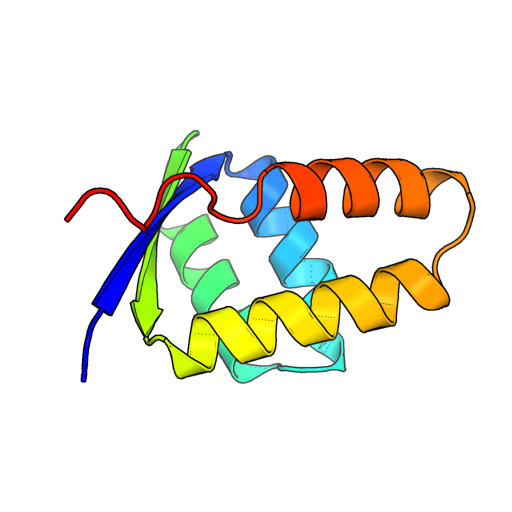 1.646 1.00 60.09 81 PRO A CA 1
ATOM 625 C C . PRO A 1 81 ? -1.174 -13.064 1.543 1.00 60.09 81 PRO A C 1
ATOM 627 O O . PRO A 1 81 ? -1.278 -13.741 0.528 1.00 60.09 81 PRO A O 1
ATOM 630 N N . HIS A 1 82 ? -0.793 -13.578 2.705 1.00 48.78 82 HIS A N 1
ATOM 631 C CA . HIS A 1 82 ? -1.073 -14.939 3.129 1.00 48.78 82 HIS A CA 1
ATOM 632 C C . HIS A 1 82 ? -2.590 -15.162 3.326 1.00 48.78 82 HIS A C 1
ATOM 634 O O . HIS A 1 82 ? -3.021 -16.298 3.484 1.00 48.78 82 HIS A O 1
ATOM 640 N N . GLN A 1 83 ? -3.408 -14.097 3.286 1.00 45.53 83 GLN A N 1
ATOM 641 C CA . GLN A 1 83 ? -4.865 -14.128 3.480 1.00 45.53 83 GLN A CA 1
ATOM 642 C C . GLN A 1 83 ? -5.696 -14.248 2.184 1.00 45.53 83 GLN A C 1
ATOM 644 O O . GLN A 1 83 ? -6.895 -14.475 2.279 1.00 45.53 83 GLN A O 1
ATOM 649 N N . THR A 1 84 ? -5.111 -14.144 0.980 1.00 48.03 84 THR A N 1
ATOM 650 C CA . THR A 1 84 ? -5.866 -14.190 -0.300 1.00 48.03 84 THR A CA 1
ATOM 651 C C . THR A 1 84 ? -5.809 -15.535 -1.032 1.00 48.03 84 THR A C 1
ATOM 653 O O . THR A 1 84 ? -6.321 -15.643 -2.140 1.00 48.03 84 THR A O 1
ATOM 656 N N . ARG A 1 85 ? -5.230 -16.590 -0.439 1.00 43.22 85 ARG A N 1
ATOM 657 C CA . ARG A 1 85 ? -5.255 -17.958 -1.011 1.00 43.22 85 ARG A CA 1
ATOM 658 C C . ARG A 1 85 ? -6.266 -18.901 -0.350 1.00 43.22 85 ARG A C 1
ATOM 660 O O . ARG A 1 85 ? -6.146 -20.113 -0.487 1.00 43.22 85 ARG A O 1
ATOM 667 N N . ALA A 1 86 ? -7.241 -18.364 0.377 1.00 34.53 86 ALA A N 1
ATOM 668 C CA . ALA A 1 86 ? -8.420 -19.113 0.801 1.00 34.53 86 ALA A CA 1
ATOM 669 C C . ALA A 1 86 ? -9.630 -18.579 0.024 1.00 34.53 86 ALA A C 1
ATOM 671 O O . ALA A 1 86 ? -10.360 -17.714 0.501 1.00 34.53 86 ALA A O 1
ATOM 672 N N . GLY A 1 87 ? -9.767 -19.065 -1.205 1.00 35.81 87 GLY A N 1
ATOM 673 C CA . GLY A 1 87 ? -10.875 -18.820 -2.121 1.00 35.81 87 GLY A CA 1
ATOM 674 C C . GLY A 1 87 ? -10.819 -19.847 -3.231 1.00 35.81 87 GLY A C 1
ATOM 675 O O . GLY A 1 87 ? -9.812 -19.813 -3.972 1.00 35.81 87 GLY A O 1
#

Foldseek 3Di:
DDKFKDKDFLVLLQLLLVLCVVPPVPLSVQSVVQSVVDDRIGIDIDDPVRLVSSLVSLVVCLVVDDPVVVVVSVVSNVVSDPPRPPD